Protein AF-A0A7S4FG27-F1 (afdb_monomer)

Sequence (104 aa):
LFARQPHFPQRAINCETNAGKHDHRRALQEAADLCEWFNAPEPLAARLVARTASFCMQRSGHFDAWDQGMAFFLPNMTWLQPPGYVHQMISRTWADYGVQLDWA

Solvent-accessible surface area (backbone atoms only — not comparable to full-atom values): 6367 Å² total; per-residue (Å²): 134,80,63,98,69,68,95,62,89,73,60,42,69,45,64,62,51,73,40,74,50,80,48,66,66,44,19,53,52,47,47,51,52,50,52,49,62,79,63,42,56,84,74,58,43,71,37,50,77,49,74,38,48,27,81,42,51,36,56,68,92,68,75,83,82,49,40,31,46,27,31,36,33,57,102,87,47,74,48,67,36,49,43,29,50,43,53,51,50,47,71,74,67,65,67,100,68,81,83,84,78,87,80,128

Foldseek 3Di:
DDPPDPPDLAAAEAAADWDQDLDLVVLVVLLVVVVCQVPPDPPVVSRYDYYAFHPCEEEPPDHPSIDTHQWYDDPVDIDGGSNVVSVVVCVVVPDPDDDDDPDD

Mean predicted aligned error: 6.87 Å

Nearest PDB structures (foldseek):
  5i60-assembly1_B  TM=2.423E-01  e=1.897E+00  Homo sapiens
  2abj-assembly2_J  TM=3.656E-01  e=6.642E+00  Homo sapiens
  6wys-assembly2_B  TM=3.639E-01  e=9.237E+00  Homo sapiens
  5bwr-assembly1_B  TM=2.279E-01  e=3.919E+00  Homo sapiens
  5hne-assembly1_B  TM=2.424E-01  e=6.218E+00  Homo sapiens

Structure (mmCIF, N/CA/C/O backbone):
data_AF-A0A7S4FG27-F1
#
_entry.id   AF-A0A7S4FG27-F1
#
loop_
_atom_site.group_PDB
_atom_site.id
_atom_site.type_symbol
_atom_site.label_atom_id
_atom_site.label_alt_id
_atom_site.label_comp_id
_atom_site.label_asym_id
_atom_site.label_entity_id
_atom_site.label_seq_id
_atom_site.pdbx_PDB_ins_code
_atom_site.Cartn_x
_atom_site.Cartn_y
_atom_site.Cartn_z
_atom_site.occupancy
_atom_site.B_iso_or_equiv
_atom_site.auth_seq_id
_atom_site.auth_comp_id
_atom_site.auth_asym_id
_atom_site.auth_atom_id
_atom_site.pdbx_PDB_model_num
ATOM 1 N N . LEU A 1 1 ? -15.729 30.626 15.873 1.00 42.25 1 LEU A N 1
ATOM 2 C CA . LEU A 1 1 ? -15.065 29.462 16.501 1.00 42.25 1 LEU A CA 1
ATOM 3 C C . LEU A 1 1 ? -15.546 28.206 15.790 1.00 42.25 1 LEU A C 1
ATOM 5 O O . LEU A 1 1 ? -16.747 27.974 15.783 1.00 42.25 1 LEU A O 1
ATOM 9 N N . PHE A 1 2 ? -14.655 27.432 15.173 1.00 41.25 2 PHE A N 1
ATOM 10 C CA . PHE A 1 2 ? -15.011 26.103 14.670 1.00 41.25 2 PHE A CA 1
ATOM 11 C C . PHE A 1 2 ? -14.965 25.117 15.840 1.00 41.25 2 PHE A C 1
ATOM 13 O O . PHE A 1 2 ? -14.002 25.121 16.606 1.00 41.25 2 PHE A O 1
ATOM 20 N N . ALA A 1 3 ? -16.016 24.314 16.015 1.00 52.78 3 ALA A N 1
ATOM 21 C CA . ALA A 1 3 ? -16.009 23.238 16.998 1.00 52.78 3 ALA A CA 1
ATOM 22 C C . ALA A 1 3 ? -14.841 22.283 16.702 1.00 52.78 3 ALA A C 1
ATOM 24 O O . ALA A 1 3 ? -14.576 21.969 15.541 1.00 52.78 3 ALA A O 1
ATOM 25 N N . ARG A 1 4 ? -14.163 21.798 17.753 1.00 58.69 4 ARG A N 1
ATOM 26 C CA . ARG A 1 4 ? -13.040 20.844 17.651 1.00 58.69 4 ARG A CA 1
ATOM 27 C C . ARG A 1 4 ? -13.419 19.579 16.864 1.00 58.69 4 ARG A C 1
ATOM 29 O O . ARG A 1 4 ? -12.550 18.941 16.281 1.00 58.69 4 ARG A O 1
ATOM 36 N N . GLN A 1 5 ? -14.710 19.246 16.832 1.00 60.34 5 GLN A N 1
ATOM 37 C CA . GLN A 1 5 ? -15.297 18.216 15.984 1.00 60.34 5 GLN A CA 1
ATOM 38 C C . GLN A 1 5 ? -16.647 18.729 15.468 1.00 60.34 5 GLN A C 1
ATOM 40 O O . GLN A 1 5 ? -17.565 18.915 16.268 1.00 60.34 5 GLN A O 1
ATOM 45 N N . PRO A 1 6 ? -16.798 19.023 14.168 1.00 57.47 6 PRO A N 1
ATOM 46 C CA . PRO A 1 6 ? -18.111 19.346 13.641 1.00 57.47 6 PRO A CA 1
ATOM 47 C C . PRO A 1 6 ? -19.011 18.101 13.698 1.00 57.47 6 PRO A C 1
ATOM 49 O O . PRO A 1 6 ? -18.558 17.006 13.375 1.00 57.47 6 PRO A O 1
ATOM 52 N N . HIS A 1 7 ? -20.289 18.267 14.052 1.00 63.31 7 HIS A N 1
ATOM 53 C CA . HIS A 1 7 ? -21.317 17.207 14.057 1.00 63.31 7 HIS A CA 1
ATOM 54 C C . HIS A 1 7 ? -21.724 16.751 12.638 1.00 63.31 7 HIS A C 1
ATOM 56 O O . HIS A 1 7 ? -22.884 16.450 12.370 1.00 63.31 7 HIS A O 1
ATOM 62 N N . PHE A 1 8 ? -20.781 16.759 11.703 1.00 66.50 8 PHE A N 1
ATOM 63 C CA . PHE A 1 8 ? -20.984 16.427 10.304 1.00 66.50 8 PHE A CA 1
ATOM 64 C C . PHE A 1 8 ? -20.781 14.914 10.119 1.00 66.50 8 PHE A C 1
ATOM 66 O O . PHE A 1 8 ? -19.654 14.448 10.286 1.00 66.50 8 PHE A O 1
ATOM 73 N N . PRO A 1 9 ? -21.832 14.135 9.781 1.00 71.31 9 PRO A N 1
ATOM 74 C CA . PRO A 1 9 ? -21.736 12.684 9.584 1.00 71.31 9 PRO A CA 1
ATOM 75 C C . PRO A 1 9 ? -20.985 12.292 8.299 1.00 71.31 9 PRO A C 1
ATOM 77 O O . PRO A 1 9 ? -20.925 11.115 7.951 1.00 71.31 9 PRO A O 1
ATOM 80 N N . GLN A 1 10 ? -20.448 13.262 7.555 1.00 81.75 10 GLN A N 1
ATOM 81 C CA . GLN A 1 10 ? -19.673 13.034 6.346 1.00 81.75 10 GLN A CA 1
ATOM 82 C C . GLN A 1 10 ? -18.428 12.200 6.656 1.00 81.75 10 GLN A C 1
ATOM 84 O O . GLN A 1 10 ? -17.632 12.524 7.539 1.00 81.75 10 GLN A O 1
ATOM 89 N N . ARG A 1 11 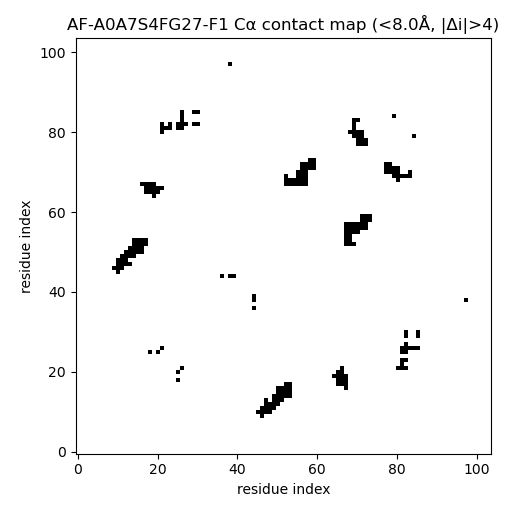? -18.249 11.145 5.865 1.00 86.50 11 ARG A N 1
ATOM 90 C CA . ARG A 1 11 ? -17.101 10.245 5.927 1.00 86.50 11 ARG A CA 1
ATOM 91 C C . ARG A 1 11 ? -16.268 10.409 4.661 1.00 86.50 11 ARG A C 1
ATOM 93 O O . ARG A 1 11 ? -16.797 10.772 3.611 1.00 86.50 11 ARG A O 1
ATOM 100 N N . ALA A 1 12 ? -14.974 10.155 4.768 1.00 88.88 12 ALA A N 1
ATOM 101 C CA . ALA A 1 12 ? -14.028 10.267 3.670 1.00 88.88 12 ALA A CA 1
ATOM 102 C C . ALA A 1 12 ? -13.681 8.891 3.093 1.00 88.88 12 ALA A C 1
ATOM 104 O O . ALA A 1 12 ? -13.696 7.882 3.796 1.00 88.88 12 ALA A O 1
ATOM 105 N N . ILE A 1 13 ? -13.315 8.870 1.817 1.00 92.06 13 ILE A N 1
ATOM 106 C CA . ILE A 1 13 ? -12.612 7.760 1.177 1.00 92.06 13 ILE A CA 1
ATOM 107 C C . ILE A 1 13 ? -11.344 8.364 0.581 1.00 92.06 13 ILE A C 1
ATOM 109 O O . ILE A 1 13 ? -11.432 9.318 -0.190 1.00 92.06 13 ILE A O 1
ATOM 113 N N . ASN A 1 14 ? -10.180 7.839 0.957 1.00 91.31 14 ASN A N 1
ATOM 114 C CA . ASN A 1 14 ? -8.903 8.303 0.426 1.00 91.31 14 ASN A CA 1
ATOM 115 C C . ASN A 1 14 ? -8.392 7.333 -0.642 1.00 91.31 14 ASN A C 1
ATOM 117 O O . ASN A 1 14 ? -7.798 6.308 -0.316 1.00 91.31 14 ASN A O 1
ATOM 121 N N . CYS A 1 15 ? -8.594 7.657 -1.914 1.00 90.31 15 CYS A N 1
ATOM 122 C CA . CYS A 1 15 ? -8.122 6.814 -3.014 1.00 90.31 15 CYS A CA 1
ATOM 123 C C . CYS A 1 15 ? -6.709 7.155 -3.506 1.00 90.31 15 CYS A C 1
ATOM 125 O O . CYS A 1 15 ? -6.342 6.727 -4.598 1.00 90.31 15 CYS A O 1
ATOM 127 N N . GLU A 1 16 ? -5.935 7.930 -2.740 1.00 89.69 16 GLU A N 1
ATOM 128 C CA . GLU A 1 16 ? -4.683 8.490 -3.241 1.00 89.69 16 GLU A CA 1
ATOM 129 C C . GLU A 1 16 ? -3.564 8.564 -2.186 1.00 89.69 16 GLU A C 1
ATOM 131 O O . GLU A 1 16 ? -2.962 9.614 -1.957 1.00 89.69 16 GLU A O 1
ATOM 136 N N . THR A 1 17 ? -3.242 7.452 -1.509 1.00 88.88 17 THR A N 1
ATOM 137 C CA . THR A 1 17 ? -1.994 7.431 -0.722 1.00 88.88 17 THR A CA 1
ATOM 138 C C . THR A 1 17 ? -0.788 7.355 -1.656 1.00 88.88 17 THR A C 1
ATOM 140 O O . THR A 1 17 ? -0.571 6.337 -2.321 1.00 88.88 17 THR A O 1
ATOM 143 N N . ASN A 1 18 ? 0.007 8.425 -1.671 1.00 85.44 18 ASN A N 1
ATOM 144 C CA . ASN A 1 18 ? 1.138 8.609 -2.575 1.00 85.44 18 ASN A CA 1
ATOM 145 C C . ASN A 1 18 ? 2.461 8.721 -1.815 1.00 85.44 18 ASN A C 1
ATOM 147 O O . ASN A 1 18 ? 2.520 9.163 -0.669 1.00 85.44 18 ASN A O 1
ATOM 151 N N . ALA A 1 19 ? 3.546 8.365 -2.494 1.00 83.69 19 ALA A N 1
ATOM 152 C CA . ALA A 1 19 ? 4.914 8.615 -2.056 1.00 83.69 19 ALA A CA 1
ATOM 153 C C . ALA A 1 19 ? 5.736 9.112 -3.252 1.00 83.69 19 ALA A C 1
ATOM 155 O O . ALA A 1 19 ? 5.229 9.168 -4.364 1.00 83.69 19 ALA A O 1
ATOM 156 N N . GLY A 1 20 ? 7.001 9.473 -3.040 1.00 83.50 20 GLY A N 1
ATOM 157 C CA . GLY A 1 20 ? 7.924 9.839 -4.125 1.00 83.50 20 GLY A CA 1
ATOM 158 C C . GLY A 1 20 ? 9.029 8.810 -4.381 1.00 83.50 20 GLY A C 1
ATOM 159 O O . GLY A 1 20 ? 9.988 9.135 -5.075 1.00 83.50 20 GLY A O 1
ATOM 160 N N . LYS A 1 21 ? 8.976 7.632 -3.733 1.00 85.19 21 LYS A N 1
ATOM 161 C CA . LYS A 1 21 ? 10.045 6.612 -3.745 1.00 85.19 21 LYS A CA 1
ATOM 162 C C . LYS A 1 21 ? 9.508 5.191 -3.533 1.00 85.19 21 LYS A C 1
ATOM 164 O O . LYS A 1 21 ? 8.487 5.019 -2.878 1.00 85.19 21 LYS A O 1
ATOM 169 N N . HIS A 1 22 ? 10.261 4.173 -3.950 1.00 81.94 22 HIS A N 1
ATOM 170 C CA . HIS A 1 22 ? 10.001 2.745 -3.688 1.00 81.94 22 HIS A CA 1
ATOM 171 C C . HIS A 1 22 ? 11.065 2.061 -2.820 1.00 81.94 22 HIS A C 1
ATOM 173 O O . HIS A 1 22 ? 11.314 0.863 -2.931 1.00 81.94 22 HIS A O 1
ATOM 179 N N . ASP A 1 23 ? 11.710 2.812 -1.936 1.00 88.25 23 ASP A N 1
ATOM 180 C CA . ASP A 1 23 ? 12.649 2.241 -0.977 1.00 88.25 23 ASP A CA 1
ATOM 181 C C . ASP A 1 23 ? 11.926 1.603 0.230 1.00 88.25 23 ASP A C 1
ATOM 183 O O . ASP A 1 23 ? 10.701 1.647 0.383 1.00 88.25 23 ASP A O 1
ATOM 187 N N . HIS A 1 24 ? 12.701 0.995 1.128 1.00 92.06 24 HIS A N 1
ATOM 188 C CA . HIS A 1 24 ? 12.169 0.439 2.375 1.00 92.06 24 HIS A CA 1
ATOM 189 C C . HIS A 1 24 ? 11.534 1.485 3.299 1.00 92.06 24 HIS A C 1
ATOM 191 O O . HIS A 1 24 ? 10.700 1.127 4.128 1.00 92.06 24 HIS A O 1
ATOM 197 N N . ARG A 1 25 ? 11.858 2.776 3.153 1.00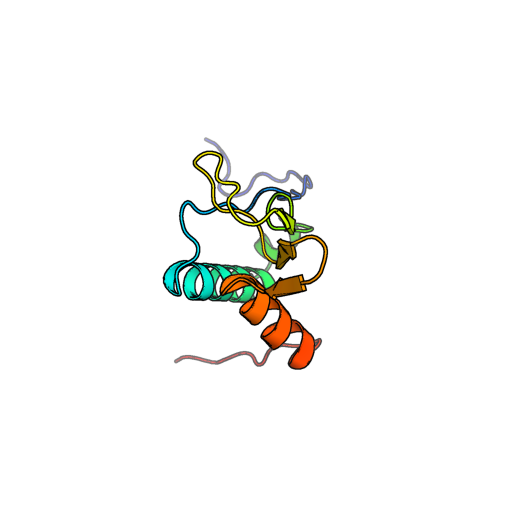 92.62 25 ARG A N 1
ATOM 198 C CA . ARG A 1 25 ? 11.202 3.821 3.944 1.00 92.62 25 ARG A CA 1
ATOM 199 C C . ARG A 1 25 ? 9.721 3.906 3.590 1.00 92.62 25 ARG A C 1
ATOM 201 O O . ARG A 1 25 ? 8.912 4.040 4.504 1.00 92.62 25 ARG A O 1
ATOM 208 N N . ARG A 1 26 ? 9.355 3.744 2.311 1.00 90.69 26 ARG A N 1
ATOM 209 C CA . ARG A 1 26 ? 7.940 3.665 1.910 1.00 90.69 26 ARG A CA 1
ATOM 210 C C . ARG A 1 26 ? 7.228 2.480 2.562 1.00 90.69 26 ARG A C 1
ATOM 212 O O . ARG A 1 26 ? 6.095 2.639 2.992 1.00 90.69 26 ARG A O 1
ATOM 219 N N . ALA A 1 27 ? 7.881 1.322 2.681 1.00 92.88 27 ALA A N 1
ATOM 220 C CA . ALA A 1 27 ? 7.28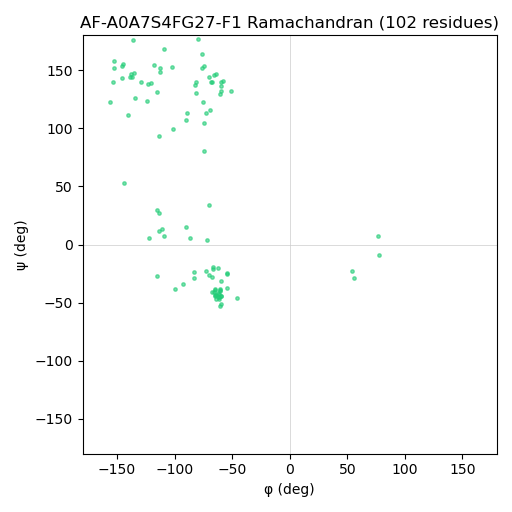9 0.174 3.373 1.00 92.88 27 ALA A CA 1
ATOM 221 C C . ALA A 1 27 ? 6.993 0.486 4.849 1.00 92.88 27 ALA A C 1
ATOM 223 O O . ALA A 1 27 ? 5.902 0.200 5.326 1.00 92.88 27 ALA A O 1
ATOM 224 N N . LEU A 1 28 ? 7.927 1.123 5.561 1.00 94.38 28 LEU A N 1
ATOM 225 C CA . LEU A 1 28 ? 7.711 1.500 6.963 1.00 94.38 28 LEU A CA 1
ATOM 226 C C . LEU A 1 28 ? 6.598 2.543 7.124 1.00 94.38 28 LEU A C 1
ATOM 228 O O . LEU A 1 28 ? 5.804 2.442 8.054 1.00 94.38 28 LEU A O 1
ATOM 232 N N . GLN A 1 29 ? 6.518 3.521 6.219 1.00 93.00 29 GLN A N 1
ATOM 233 C CA . GLN A 1 29 ? 5.451 4.526 6.224 1.00 93.00 29 GLN A CA 1
ATOM 234 C C . GLN A 1 29 ? 4.081 3.902 5.949 1.00 93.00 29 GLN A C 1
ATOM 236 O O . GLN A 1 29 ? 3.127 4.201 6.655 1.00 93.00 29 GLN A O 1
ATOM 241 N N . GLU A 1 30 ? 4.003 2.997 4.973 1.00 93.44 30 GLU A N 1
ATOM 242 C CA . GLU A 1 30 ? 2.78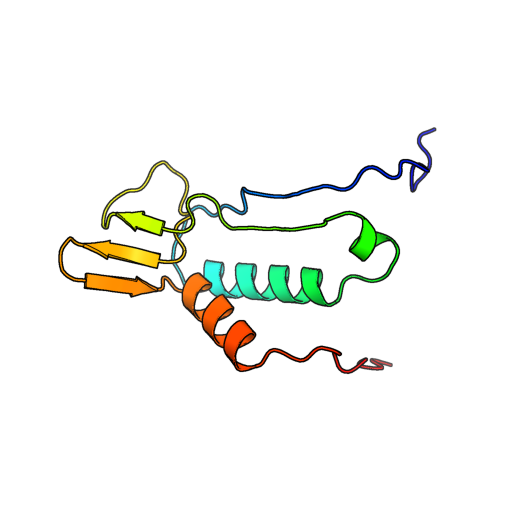3 2.251 4.664 1.00 93.44 30 GLU A CA 1
ATOM 243 C C . GLU A 1 30 ? 2.342 1.374 5.844 1.00 93.44 30 GLU A C 1
ATOM 245 O O . GLU A 1 30 ? 1.159 1.317 6.166 1.00 93.44 30 GLU A O 1
ATOM 250 N N . ALA A 1 31 ? 3.288 0.713 6.518 1.00 93.75 31 ALA A N 1
ATOM 251 C CA . 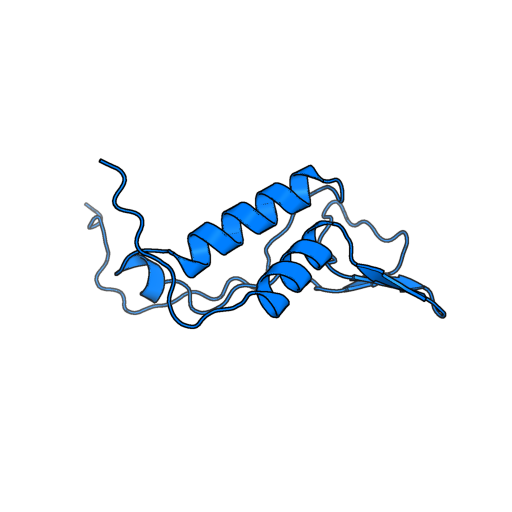ALA A 1 31 ? 3.004 -0.097 7.699 1.00 93.75 31 ALA A CA 1
ATOM 252 C C . ALA A 1 31 ? 2.494 0.754 8.868 1.00 93.75 31 ALA A C 1
ATOM 254 O O . ALA A 1 31 ? 1.517 0.375 9.507 1.00 93.75 31 ALA A O 1
ATOM 255 N N . ALA A 1 32 ? 3.124 1.903 9.132 1.00 93.50 32 ALA A N 1
ATOM 256 C CA . ALA A 1 32 ? 2.682 2.827 10.172 1.00 93.50 32 ALA A CA 1
ATOM 257 C C . ALA A 1 32 ? 1.268 3.359 9.889 1.00 93.50 32 ALA A C 1
ATOM 259 O O . ALA A 1 32 ? 0.416 3.286 10.768 1.00 93.50 32 ALA A O 1
ATOM 260 N N . ASP A 1 33 ? 1.001 3.798 8.654 1.00 92.12 33 ASP A N 1
ATOM 261 C CA . ASP A 1 33 ? -0.323 4.271 8.230 1.00 92.12 33 ASP A CA 1
ATOM 262 C C . ASP A 1 33 ? -1.399 3.185 8.385 1.00 92.12 33 ASP A C 1
ATOM 264 O O . ASP A 1 33 ? -2.462 3.445 8.941 1.00 92.12 33 ASP A O 1
ATOM 268 N N . LEU A 1 34 ? -1.117 1.942 7.975 1.00 91.25 34 LEU A N 1
ATOM 269 C CA . LEU A 1 34 ? -2.053 0.826 8.154 1.00 91.25 34 LEU A CA 1
ATOM 270 C C . LEU A 1 34 ? -2.279 0.488 9.630 1.00 91.25 34 LEU A C 1
ATOM 272 O O . LEU A 1 34 ? -3.414 0.236 10.027 1.00 91.25 34 LEU A O 1
ATOM 276 N N . CYS A 1 35 ? -1.231 0.503 10.454 1.00 90.00 35 CYS A N 1
ATOM 277 C CA . CYS A 1 35 ? -1.368 0.310 11.895 1.00 90.00 35 CYS A CA 1
ATOM 278 C C . CYS A 1 35 ? -2.238 1.404 12.529 1.00 90.00 35 CYS A C 1
ATOM 280 O O . CYS A 1 35 ? -3.120 1.078 13.319 1.00 90.00 35 CYS A O 1
ATOM 282 N N . GLU A 1 36 ? -2.032 2.674 12.177 1.00 88.56 36 GLU A N 1
ATOM 283 C CA . GLU A 1 36 ? -2.867 3.782 12.657 1.00 88.56 36 GLU A CA 1
ATOM 284 C C . GLU A 1 36 ? -4.312 3.649 12.174 1.00 88.56 36 GLU A C 1
ATOM 286 O O . GLU A 1 36 ? -5.238 3.818 12.960 1.00 88.56 36 GLU A O 1
ATOM 291 N N . TRP A 1 37 ? -4.514 3.289 10.907 1.00 88.50 37 TRP A N 1
ATOM 292 C CA . TRP A 1 37 ? -5.830 3.073 10.314 1.00 88.50 37 TRP A CA 1
ATOM 293 C C . TRP A 1 37 ? -6.618 1.967 11.022 1.00 88.50 37 TRP A C 1
ATOM 295 O O . TRP A 1 37 ? -7.760 2.188 11.423 1.00 88.50 37 TRP A O 1
ATOM 305 N N . PHE A 1 38 ? -6.014 0.791 11.214 1.00 86.69 38 PHE A N 1
ATOM 306 C CA . PHE A 1 38 ? -6.689 -0.348 11.841 1.00 86.69 38 PHE A CA 1
ATOM 307 C C .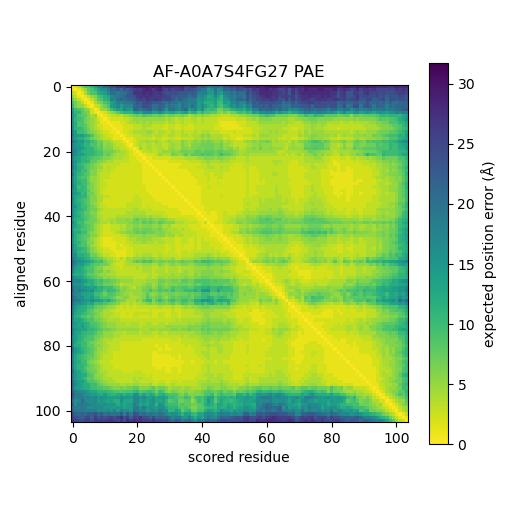 PHE A 1 38 ? -6.905 -0.181 13.348 1.00 86.69 38 PHE A C 1
ATOM 309 O O . PHE A 1 38 ? -7.804 -0.813 13.894 1.00 86.69 38 PHE A O 1
ATOM 316 N N . ASN A 1 39 ? -6.111 0.661 14.017 1.00 85.19 39 ASN A N 1
ATOM 317 C CA . ASN A 1 39 ? -6.195 0.885 15.464 1.00 85.19 39 ASN A CA 1
ATOM 318 C C . ASN A 1 39 ? -6.709 2.288 15.830 1.00 85.19 39 ASN A C 1
ATOM 320 O O . ASN A 1 39 ? -6.579 2.709 16.982 1.00 85.19 39 ASN A O 1
ATOM 324 N N . ALA A 1 40 ? -7.271 3.035 14.875 1.00 85.25 40 ALA A N 1
ATOM 325 C CA . ALA A 1 40 ? -7.792 4.368 15.140 1.00 85.25 40 ALA A CA 1
ATOM 326 C C . ALA A 1 40 ? -8.901 4.300 16.210 1.00 85.25 40 ALA A C 1
ATOM 328 O O . ALA A 1 40 ? -9.814 3.482 16.096 1.00 85.25 40 ALA A O 1
ATOM 329 N N . PRO A 1 41 ? -8.876 5.154 17.247 1.00 84.56 41 PRO A N 1
ATOM 330 C CA . PRO A 1 41 ? -9.936 5.173 18.246 1.00 84.56 41 PRO A CA 1
ATOM 331 C C . PRO A 1 41 ? -11.203 5.831 17.690 1.00 84.56 41 PRO A C 1
ATOM 333 O O . PRO A 1 41 ? -11.145 6.721 16.837 1.00 84.56 41 PRO A O 1
ATOM 336 N N . GLU A 1 42 ? -12.368 5.474 18.221 1.00 82.06 42 GLU A N 1
ATOM 337 C CA . GLU A 1 42 ? -13.581 6.257 17.974 1.00 82.06 42 GLU A CA 1
ATOM 338 C C . GLU A 1 42 ? -13.466 7.665 18.606 1.00 82.06 42 GLU A C 1
ATOM 340 O O . GLU A 1 42 ? -12.843 7.824 19.659 1.00 82.06 42 GLU A O 1
ATOM 345 N N . PRO A 1 43 ? -14.038 8.721 17.988 1.00 79.94 43 PRO A N 1
ATOM 346 C CA . PRO A 1 43 ? -14.851 8.707 16.769 1.00 79.94 43 PRO A CA 1
ATOM 347 C C . PRO A 1 43 ? -14.035 8.784 15.460 1.00 79.94 43 PRO A C 1
ATOM 349 O O . PRO A 1 43 ? -14.610 8.988 14.391 1.00 79.94 43 PRO A O 1
ATOM 352 N N . LEU A 1 44 ? -12.694 8.744 15.514 1.00 79.31 44 LEU A N 1
ATOM 353 C CA . LEU A 1 44 ? -11.836 8.938 14.337 1.00 79.31 44 LEU A CA 1
ATOM 354 C C . LEU A 1 44 ? -11.976 7.784 13.339 1.00 79.31 44 LEU A C 1
ATOM 356 O O . LEU A 1 44 ? -12.067 8.053 12.141 1.00 79.31 44 LEU A O 1
ATOM 360 N N . ALA A 1 45 ? -12.059 6.543 13.828 1.00 82.56 45 ALA A N 1
ATOM 361 C CA . ALA A 1 45 ? -12.295 5.360 12.997 1.00 82.56 45 ALA A CA 1
ATOM 362 C C . ALA A 1 45 ? -13.553 5.496 12.123 1.00 82.56 45 ALA A C 1
ATOM 364 O O . ALA A 1 45 ? -13.538 5.136 10.947 1.00 82.56 45 ALA A O 1
ATOM 365 N N . ALA A 1 46 ? -14.619 6.122 12.631 1.00 84.50 46 ALA A N 1
ATOM 366 C CA . ALA A 1 46 ? -15.823 6.363 11.842 1.00 84.50 46 ALA A CA 1
ATOM 367 C C . ALA A 1 46 ? -15.634 7.358 10.675 1.00 84.50 46 ALA A C 1
ATOM 369 O O . ALA A 1 46 ? -16.452 7.369 9.747 1.00 84.50 46 ALA A O 1
ATOM 370 N N . ARG A 1 47 ? -14.589 8.203 10.679 1.00 85.94 47 ARG A N 1
ATOM 371 C CA . ARG A 1 47 ? -14.453 9.333 9.736 1.00 85.94 47 ARG A CA 1
ATOM 372 C C . ARG A 1 47 ? -13.867 8.976 8.380 1.00 85.94 47 ARG A C 1
ATOM 374 O O . ARG A 1 47 ? -14.177 9.666 7.411 1.00 85.94 47 ARG A O 1
ATOM 381 N N . LEU A 1 48 ? -13.033 7.953 8.289 1.00 87.31 48 LEU A N 1
ATOM 382 C CA . LEU A 1 48 ? -12.475 7.477 7.026 1.00 87.31 48 LEU A CA 1
ATOM 383 C C . LEU A 1 48 ? -13.031 6.058 6.817 1.00 87.31 48 LEU A C 1
ATOM 385 O O . LEU A 1 48 ? -13.113 5.278 7.755 1.00 87.31 48 LEU A O 1
ATOM 389 N N . VAL A 1 49 ? -13.562 5.768 5.626 1.00 89.44 49 VAL A N 1
ATOM 390 C CA . VAL A 1 49 ? -14.302 4.520 5.319 1.00 89.44 49 VAL A CA 1
ATOM 391 C C . VAL A 1 49 ? -13.422 3.513 4.605 1.00 89.44 49 VAL A C 1
ATOM 393 O O . VAL A 1 49 ? -13.525 2.313 4.828 1.00 89.44 49 VAL A O 1
ATOM 396 N N . ALA A 1 50 ? -12.575 4.018 3.720 1.00 90.69 50 ALA A N 1
ATOM 397 C CA . ALA A 1 50 ? -11.651 3.224 2.945 1.00 90.69 50 ALA A CA 1
ATOM 398 C C . ALA A 1 50 ? -10.446 4.081 2.578 1.00 90.69 50 ALA A C 1
ATOM 400 O O . ALA A 1 50 ? -10.559 5.303 2.406 1.00 90.69 50 ALA A O 1
ATOM 401 N N . ARG A 1 51 ? -9.308 3.413 2.413 1.00 91.75 51 ARG A N 1
ATOM 402 C CA . ARG A 1 51 ? -8.114 3.996 1.823 1.00 91.75 51 ARG A CA 1
ATOM 403 C C . ARG A 1 51 ? -7.481 3.043 0.817 1.00 91.75 51 ARG A C 1
ATOM 405 O O . ARG A 1 51 ? -7.551 1.830 0.988 1.00 91.75 51 ARG A O 1
ATOM 412 N N . THR A 1 52 ? -6.858 3.588 -0.219 1.00 91.06 52 THR A N 1
ATOM 413 C CA . THR A 1 52 ? -6.050 2.819 -1.169 1.00 91.06 52 THR A CA 1
ATOM 414 C C . THR A 1 52 ? -4.870 3.643 -1.671 1.00 91.06 52 THR A C 1
ATOM 416 O O . THR A 1 52 ? -4.921 4.874 -1.698 1.00 91.06 52 THR A O 1
ATOM 419 N N . ALA A 1 53 ? -3.805 2.949 -2.075 1.00 89.50 53 ALA A N 1
ATOM 420 C CA . ALA A 1 53 ? -2.750 3.555 -2.871 1.00 89.50 53 ALA A CA 1
ATOM 421 C C . ALA A 1 53 ? -3.303 3.987 -4.226 1.00 89.50 53 ALA A C 1
ATOM 423 O O . ALA A 1 53 ? -4.195 3.335 -4.775 1.00 89.50 53 ALA A O 1
ATOM 424 N N . SER A 1 54 ? -2.763 5.075 -4.762 1.00 86.50 54 SER A N 1
ATOM 425 C CA . SER A 1 54 ? -3.109 5.509 -6.109 1.00 86.50 54 SER A CA 1
ATOM 426 C C . SER A 1 54 ? -2.541 4.549 -7.160 1.00 86.50 54 SER A C 1
ATOM 428 O O . SER A 1 54 ? -1.478 3.951 -6.970 1.00 86.50 54 SER A O 1
ATOM 430 N N . PHE A 1 55 ? -3.302 4.352 -8.240 1.00 79.31 55 PHE A N 1
ATOM 431 C CA . PHE A 1 55 ? -3.120 3.392 -9.343 1.00 79.31 55 PHE A CA 1
ATOM 432 C C . PHE A 1 55 ? -2.966 1.905 -8.968 1.00 79.31 55 PHE A C 1
ATOM 434 O O . PHE A 1 55 ? -3.284 1.060 -9.804 1.00 79.31 55 PHE A O 1
ATOM 441 N N . CYS A 1 56 ? -2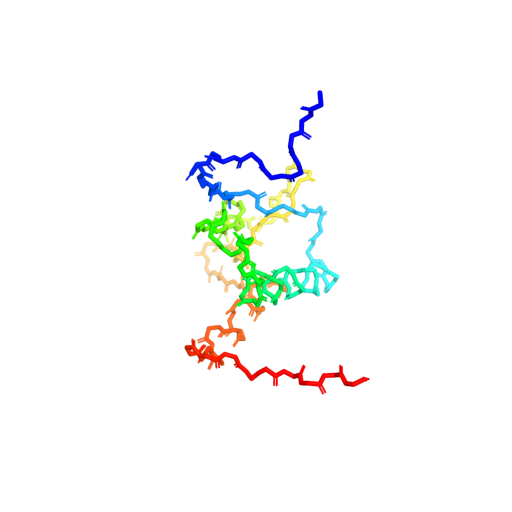.545 1.562 -7.741 1.00 88.12 56 CYS A N 1
ATOM 442 C CA . CYS A 1 56 ? -2.267 0.229 -7.172 1.00 88.12 56 CYS A CA 1
ATOM 443 C C . CYS A 1 56 ? -1.242 -0.627 -7.940 1.00 88.12 56 CYS A C 1
ATOM 445 O O . CYS A 1 56 ? -0.540 -1.447 -7.347 1.00 88.12 56 CYS A O 1
ATOM 447 N N . MET A 1 57 ? -1.124 -0.435 -9.247 1.00 90.44 57 MET A N 1
ATOM 448 C CA . MET A 1 57 ? -0.319 -1.186 -10.187 1.00 90.44 57 MET A CA 1
ATOM 449 C C . MET A 1 57 ? 0.347 -0.224 -11.160 1.00 90.44 57 MET A C 1
ATOM 451 O O . MET A 1 57 ? -0.252 0.765 -11.578 1.00 90.44 57 MET A O 1
ATOM 455 N N . GLN A 1 58 ? 1.575 -0.534 -11.555 1.00 90.38 58 GLN A N 1
ATOM 456 C CA . GLN A 1 58 ? 2.352 0.348 -12.415 1.00 90.38 58 GLN A CA 1
ATOM 457 C C . GLN A 1 58 ? 3.246 -0.448 -13.363 1.00 90.38 58 GLN A C 1
ATOM 459 O O . GLN A 1 58 ? 3.798 -1.494 -13.018 1.00 90.38 58 GLN A O 1
ATOM 464 N N . ARG A 1 59 ? 3.399 0.042 -14.594 1.00 91.69 59 ARG A N 1
ATOM 465 C CA . ARG A 1 59 ? 4.340 -0.546 -15.552 1.00 91.69 59 ARG A CA 1
ATOM 466 C C . ARG A 1 59 ? 5.769 -0.287 -15.075 1.00 91.69 59 ARG A C 1
ATOM 46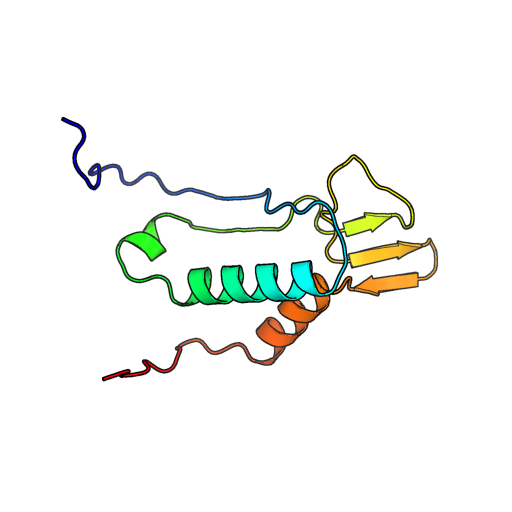8 O O . ARG A 1 59 ? 6.095 0.828 -14.671 1.00 91.69 59 ARG A O 1
ATOM 475 N N . SER A 1 60 ? 6.643 -1.280 -15.212 1.00 90.81 60 SER A N 1
ATOM 476 C CA . SER A 1 60 ? 8.076 -1.105 -14.959 1.00 90.81 60 SER A CA 1
ATOM 477 C C . SER A 1 60 ? 8.659 0.106 -15.703 1.00 90.81 60 SER A C 1
ATOM 479 O O . SER A 1 60 ? 8.415 0.295 -16.899 1.00 90.81 60 SER A 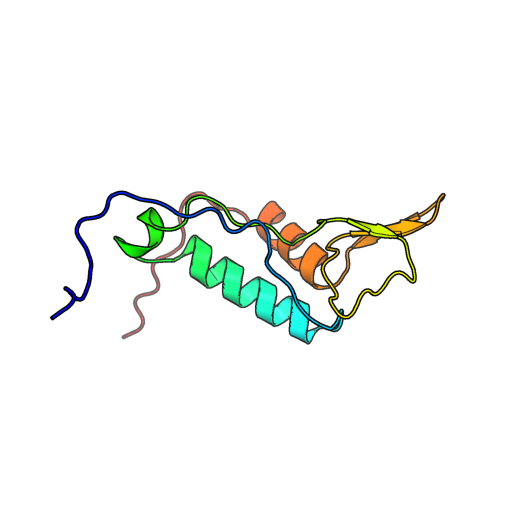O 1
ATOM 481 N N . GLY A 1 61 ? 9.425 0.931 -14.984 1.00 86.25 61 GLY A N 1
ATOM 482 C CA . GLY A 1 61 ? 10.072 2.135 -15.512 1.00 86.25 61 GLY A CA 1
ATOM 483 C C . GLY A 1 61 ? 9.151 3.346 -15.708 1.00 86.25 61 GLY A C 1
ATOM 484 O O . GLY A 1 61 ? 9.587 4.333 -16.291 1.00 86.25 61 GLY A O 1
ATOM 485 N N . HIS A 1 62 ? 7.890 3.295 -15.271 1.00 85.56 62 HIS A N 1
ATOM 486 C CA . HIS A 1 62 ? 7.044 4.487 -15.182 1.00 85.56 62 HIS A CA 1
ATOM 487 C C . HIS A 1 62 ? 7.342 5.256 -13.887 1.00 85.56 62 HIS A C 1
ATOM 489 O O . HIS A 1 62 ? 7.467 4.626 -12.842 1.00 85.56 62 HIS A O 1
ATOM 495 N N . PHE A 1 63 ? 7.427 6.584 -13.960 1.00 82.19 63 PHE A N 1
ATOM 496 C CA . PHE A 1 63 ? 7.527 7.496 -12.818 1.00 82.19 63 PHE A CA 1
ATOM 497 C C . PHE A 1 63 ? 7.004 8.871 -13.251 1.00 82.19 63 PHE A C 1
ATOM 499 O O . PHE A 1 63 ? 7.507 9.429 -14.227 1.00 82.19 63 PHE A O 1
ATOM 506 N N . ASP A 1 64 ? 6.001 9.407 -12.558 1.00 79.19 64 ASP A N 1
ATOM 507 C CA . ASP A 1 64 ? 5.325 10.670 -12.898 1.00 79.19 64 ASP A CA 1
ATOM 508 C C . ASP A 1 64 ? 5.565 11.773 -11.845 1.00 79.19 64 ASP A C 1
ATOM 510 O O . ASP A 1 64 ? 4.762 12.690 -11.693 1.00 79.19 64 ASP A O 1
ATOM 514 N N . ALA A 1 65 ? 6.705 11.689 -11.145 1.00 81.69 65 ALA A N 1
ATOM 515 C CA . ALA A 1 65 ? 7.053 12.413 -9.913 1.00 81.69 65 ALA A CA 1
ATOM 516 C C . ALA A 1 65 ? 6.413 11.855 -8.633 1.00 81.69 65 ALA A C 1
ATOM 518 O O . ALA A 1 65 ? 6.843 12.215 -7.532 1.00 81.69 65 ALA A O 1
ATOM 519 N N . TRP A 1 66 ? 5.478 10.917 -8.764 1.00 75.69 66 TRP A N 1
ATOM 520 C CA . TRP A 1 66 ? 4.896 10.181 -7.660 1.00 75.69 66 TRP A CA 1
ATOM 521 C C . TRP A 1 66 ? 5.092 8.679 -7.884 1.00 75.69 66 TRP A C 1
ATOM 523 O O . TRP A 1 66 ? 4.986 8.143 -8.982 1.00 75.69 66 TRP A O 1
ATOM 533 N N . ASP A 1 67 ? 5.434 7.975 -6.817 1.00 76.19 67 ASP A N 1
ATOM 534 C CA . ASP A 1 67 ? 5.743 6.554 -6.837 1.00 76.19 67 ASP A CA 1
ATOM 535 C C . ASP A 1 67 ? 4.667 5.815 -6.042 1.00 76.19 67 ASP A C 1
ATOM 537 O O . ASP A 1 67 ? 4.709 5.727 -4.809 1.00 76.19 67 ASP A O 1
ATOM 541 N N . GLN A 1 68 ? 3.643 5.350 -6.757 1.00 80.75 68 GLN A N 1
ATOM 542 C CA . GLN A 1 68 ? 2.344 5.009 -6.171 1.00 80.75 68 GLN A CA 1
ATOM 543 C C . GLN A 1 68 ? 2.017 3.512 -6.286 1.00 80.75 68 GLN A C 1
ATOM 545 O O . GLN A 1 68 ? 1.357 2.953 -5.406 1.00 80.75 68 GLN A O 1
ATOM 550 N N . GLY A 1 69 ? 2.561 2.814 -7.289 1.00 89.62 69 GLY A N 1
ATOM 551 C CA . GLY A 1 69 ? 2.292 1.394 -7.510 1.00 89.62 69 GLY A CA 1
ATOM 552 C C . GLY A 1 69 ? 2.684 0.496 -6.329 1.00 89.62 69 GLY A C 1
ATOM 553 O O . GLY A 1 69 ? 3.753 0.633 -5.731 1.00 89.62 69 GLY A O 1
ATOM 554 N N . MET A 1 70 ? 1.806 -0.448 -5.989 1.00 91.56 70 MET A N 1
ATOM 555 C CA . MET A 1 70 ? 2.050 -1.497 -4.988 1.00 91.56 70 MET A CA 1
ATOM 556 C C . MET A 1 70 ? 2.605 -2.758 -5.650 1.00 91.56 70 MET A C 1
ATOM 558 O O . MET A 1 70 ? 3.456 -3.443 -5.082 1.00 91.56 70 MET A O 1
ATOM 562 N N . ALA A 1 71 ? 2.154 -3.026 -6.876 1.00 93.25 71 ALA A N 1
ATOM 563 C CA . ALA A 1 71 ? 2.663 -4.069 -7.752 1.00 93.25 71 ALA A CA 1
ATOM 564 C C . ALA A 1 71 ? 3.182 -3.463 -9.057 1.00 93.25 71 ALA A C 1
ATOM 566 O O . ALA A 1 71 ? 2.579 -2.551 -9.625 1.00 93.25 71 ALA A O 1
ATOM 567 N N . PHE A 1 72 ? 4.309 -3.972 -9.536 1.00 93.38 72 PHE A N 1
ATOM 568 C CA . PHE A 1 72 ? 4.889 -3.584 -10.812 1.00 93.38 72 PHE A CA 1
ATOM 569 C C . PHE A 1 72 ? 4.830 -4.741 -11.786 1.00 93.38 72 PHE A C 1
ATOM 571 O O . PHE A 1 72 ? 4.916 -5.898 -11.376 1.00 93.38 72 PHE A O 1
ATOM 578 N N . PHE A 1 73 ? 4.700 -4.420 -13.071 1.00 95.19 73 PHE A N 1
ATOM 579 C CA . PHE A 1 73 ? 4.636 -5.435 -14.110 1.00 95.19 73 PHE A CA 1
ATOM 580 C C . PHE A 1 73 ? 5.459 -5.101 -15.359 1.00 95.19 73 PHE A C 1
ATOM 582 O O . PHE A 1 73 ? 5.606 -3.950 -15.784 1.00 95.19 73 PHE A O 1
ATOM 589 N N . LEU A 1 74 ? 5.979 -6.171 -15.947 1.00 95.75 74 LEU A N 1
ATOM 590 C CA . LEU A 1 74 ? 6.427 -6.326 -17.326 1.00 95.75 74 LEU A CA 1
ATOM 591 C C . LEU A 1 74 ? 5.428 -7.258 -18.038 1.00 95.75 74 LEU A C 1
ATOM 593 O O . LEU A 1 74 ? 4.648 -7.930 -17.363 1.00 95.75 74 LEU A O 1
ATOM 597 N N . PRO A 1 75 ? 5.456 -7.381 -19.378 1.00 95.81 75 PRO A N 1
ATOM 598 C CA . PRO A 1 75 ? 4.553 -8.292 -20.090 1.00 95.81 75 PRO A CA 1
ATOM 599 C C . PRO A 1 75 ? 4.583 -9.754 -19.607 1.00 95.81 75 PRO A C 1
ATOM 601 O O . PRO A 1 75 ? 3.615 -10.479 -19.801 1.00 95.81 75 PRO A O 1
ATOM 604 N N . ASN A 1 76 ? 5.683 -10.194 -18.991 1.00 97.06 76 ASN A N 1
ATOM 605 C CA . ASN A 1 76 ? 5.909 -11.573 -18.556 1.00 97.06 76 ASN A CA 1
ATOM 606 C C . ASN A 1 76 ? 6.185 -11.727 -17.049 1.00 97.06 76 ASN A C 1
ATOM 608 O O . ASN A 1 76 ? 6.554 -12.816 -16.616 1.00 97.06 76 ASN A O 1
ATOM 612 N N . MET A 1 77 ? 6.085 -10.658 -16.255 1.00 97.00 77 MET A N 1
ATOM 613 C CA . MET A 1 77 ? 6.479 -10.691 -14.846 1.00 97.00 77 MET A CA 1
ATOM 614 C C . MET A 1 77 ? 5.710 -9.654 -14.041 1.00 97.00 77 MET A C 1
ATOM 616 O O . MET A 1 77 ? 5.591 -8.512 -14.469 1.00 97.00 77 MET A O 1
ATOM 620 N N . THR A 1 78 ? 5.294 -10.032 -12.837 1.00 96.00 78 THR A N 1
ATOM 621 C CA . THR A 1 78 ? 4.718 -9.123 -11.844 1.00 96.00 78 THR A CA 1
ATOM 622 C C . THR A 1 78 ? 5.436 -9.325 -10.521 1.00 96.00 78 THR A C 1
ATOM 624 O O . THR A 1 78 ? 5.734 -10.458 -10.145 1.00 96.00 78 THR A O 1
ATOM 627 N N . TRP A 1 79 ? 5.711 -8.243 -9.803 1.00 94.75 79 TRP A N 1
ATOM 628 C CA . TRP A 1 79 ? 6.307 -8.303 -8.472 1.00 94.75 79 TRP A CA 1
ATOM 629 C C . TRP A 1 79 ? 5.752 -7.201 -7.578 1.00 94.75 79 TRP A C 1
ATOM 631 O O . TRP A 1 79 ? 5.284 -6.165 -8.050 1.00 94.75 79 TRP A O 1
ATOM 641 N N . LEU A 1 80 ? 5.801 -7.431 -6.269 1.00 94.75 80 LEU A N 1
ATOM 642 C CA . LEU A 1 80 ? 5.423 -6.425 -5.287 1.00 94.75 80 LEU A CA 1
ATOM 643 C C . LEU A 1 80 ? 6.580 -5.453 -5.061 1.00 94.75 80 LEU A C 1
ATOM 645 O O . LEU A 1 80 ? 7.743 -5.850 -4.976 1.00 94.75 80 LEU A O 1
ATOM 649 N N . GLN A 1 81 ? 6.240 -4.177 -4.927 1.00 92.75 81 GLN A N 1
ATOM 650 C CA . GLN A 1 81 ? 7.132 -3.172 -4.360 1.00 92.75 81 GLN A CA 1
ATOM 651 C C . GLN A 1 81 ? 7.169 -3.329 -2.832 1.00 92.75 81 GLN A C 1
ATOM 653 O O . GLN A 1 81 ? 6.273 -3.967 -2.270 1.00 92.75 81 GLN A O 1
ATOM 658 N N . PRO A 1 82 ? 8.147 -2.739 -2.118 1.00 93.75 82 PRO A N 1
ATOM 659 C CA . PRO A 1 82 ? 8.228 -2.846 -0.659 1.00 93.75 82 PRO A CA 1
ATOM 660 C C . PRO A 1 82 ? 6.903 -2.621 0.105 1.00 93.75 82 PRO A C 1
ATOM 662 O O . PRO A 1 82 ? 6.577 -3.461 0.943 1.00 93.75 82 PRO A O 1
ATOM 665 N N . PRO A 1 83 ? 6.074 -1.596 -0.186 1.00 92.81 83 PRO A N 1
ATOM 666 C CA . PRO A 1 83 ? 4.773 -1.445 0.478 1.00 92.81 83 PRO A CA 1
ATOM 667 C C . PRO A 1 83 ? 3.746 -2.512 0.065 1.00 92.81 83 PRO A C 1
ATOM 669 O O . PRO A 1 83 ? 2.891 -2.875 0.865 1.00 92.81 83 PRO A O 1
ATOM 672 N N . GLY A 1 84 ? 3.846 -3.096 -1.133 1.00 94.00 84 GLY A N 1
ATOM 673 C CA . GLY A 1 84 ? 3.030 -4.248 -1.529 1.00 94.00 84 GLY A CA 1
ATOM 674 C C . GLY A 1 84 ? 3.255 -5.463 -0.623 1.00 94.00 84 GLY A C 1
ATOM 675 O O . GLY A 1 84 ? 2.299 -6.142 -0.247 1.00 94.00 84 GLY A O 1
ATOM 676 N N . TYR A 1 85 ? 4.499 -5.704 -0.197 1.00 95.69 85 TYR A N 1
ATOM 677 C CA . TYR A 1 85 ? 4.797 -6.765 0.770 1.00 95.69 85 TYR A CA 1
ATOM 678 C C . TYR A 1 85 ? 4.219 -6.485 2.165 1.00 95.69 85 TYR A C 1
ATOM 680 O O . TYR A 1 85 ? 3.863 -7.432 2.860 1.00 95.69 85 TYR A O 1
ATOM 688 N N . VAL A 1 86 ? 4.045 -5.220 2.564 1.00 94.56 86 VAL A N 1
ATOM 689 C CA . VAL A 1 86 ? 3.353 -4.863 3.819 1.00 94.56 86 VAL A CA 1
ATOM 690 C C . VAL A 1 86 ? 1.892 -5.299 3.779 1.00 94.56 86 VAL A C 1
ATOM 692 O O . VAL A 1 86 ? 1.425 -5.966 4.701 1.00 94.56 86 VAL A O 1
ATOM 695 N N . HIS A 1 87 ? 1.194 -5.009 2.679 1.00 94.06 87 HIS A N 1
ATOM 696 C CA . HIS A 1 87 ? -0.181 -5.477 2.471 1.00 94.06 87 HIS A CA 1
ATOM 697 C C . HIS A 1 87 ? -0.261 -7.004 2.462 1.00 94.06 87 HIS A C 1
ATOM 699 O O . HIS A 1 87 ? -1.169 -7.570 3.063 1.00 94.06 87 HIS A O 1
ATOM 705 N N . GLN A 1 88 ? 0.712 -7.687 1.847 1.00 95.75 88 GLN A N 1
ATOM 706 C CA . GLN A 1 88 ? 0.787 -9.149 1.895 1.00 95.75 88 GLN A CA 1
ATOM 707 C C . GLN A 1 88 ? 0.964 -9.673 3.329 1.00 95.75 88 GLN A C 1
ATOM 709 O O . GLN A 1 88 ? 0.317 -10.656 3.686 1.00 95.75 88 GLN A O 1
ATOM 714 N N . MET A 1 89 ? 1.825 -9.049 4.141 1.00 95.56 89 MET A N 1
ATOM 715 C CA . MET A 1 89 ? 2.011 -9.436 5.543 1.00 95.56 89 MET A CA 1
ATOM 716 C C . MET A 1 89 ? 0.706 -9.280 6.322 1.00 95.56 89 MET A C 1
ATOM 718 O O . MET A 1 89 ? 0.228 -10.262 6.878 1.00 95.56 89 MET A O 1
ATOM 722 N N . ILE A 1 90 ? 0.081 -8.101 6.268 1.00 92.19 90 ILE A N 1
ATOM 723 C CA . ILE A 1 90 ? -1.179 -7.826 6.971 1.00 92.19 90 ILE A CA 1
ATOM 724 C C . ILE A 1 90 ? -2.288 -8.766 6.504 1.00 92.19 90 ILE A C 1
ATOM 726 O O . ILE A 1 90 ? -2.978 -9.344 7.332 1.00 92.19 90 ILE A O 1
ATOM 730 N N . SER A 1 91 ? -2.432 -8.988 5.196 1.00 92.56 91 SER A N 1
ATOM 731 C CA . SER A 1 91 ? -3.438 -9.911 4.660 1.00 92.56 91 SER A CA 1
ATOM 732 C C . SER A 1 91 ? -3.256 -11.344 5.166 1.00 92.56 91 SER A C 1
ATOM 734 O O . SER A 1 91 ? -4.243 -12.062 5.302 1.00 92.56 91 SER A O 1
ATOM 736 N N . ARG A 1 92 ? -2.017 -11.777 5.432 1.00 94.31 92 ARG A N 1
ATOM 737 C CA . ARG A 1 92 ? -1.716 -13.117 5.959 1.00 94.31 92 ARG A CA 1
ATOM 738 C C . ARG A 1 92 ? -1.866 -13.219 7.473 1.00 94.31 92 ARG A C 1
ATOM 740 O O . ARG A 1 92 ? -2.045 -14.323 7.972 1.00 94.31 92 ARG A O 1
ATOM 747 N N . THR A 1 93 ? -1.754 -12.104 8.188 1.00 90.50 93 THR A N 1
ATOM 748 C CA . THR A 1 93 ? -1.795 -12.055 9.657 1.00 90.50 93 THR A CA 1
ATOM 749 C C . THR A 1 93 ? -3.025 -11.329 10.195 1.00 90.50 93 THR A C 1
ATOM 751 O O . THR A 1 93 ? -3.054 -10.991 11.375 1.00 90.50 93 THR A O 1
ATOM 754 N N . TRP A 1 94 ? -4.010 -11.039 9.342 1.00 85.06 94 TRP A N 1
ATOM 755 C CA . TRP A 1 94 ? -5.209 -10.302 9.723 1.00 85.06 94 TRP A CA 1
ATOM 756 C C . TRP A 1 94 ? -5.974 -11.026 10.835 1.00 85.06 94 TRP A C 1
ATOM 758 O O . TRP A 1 94 ? -6.131 -12.248 10.799 1.00 85.06 94 TRP A O 1
ATOM 768 N N . ALA A 1 95 ? -6.480 -10.250 11.790 1.00 82.31 95 ALA A N 1
ATOM 769 C CA . ALA A 1 95 ? -7.375 -10.702 12.843 1.00 82.31 95 ALA A CA 1
ATOM 770 C C . ALA A 1 95 ? -8.491 -9.668 13.025 1.00 82.31 95 ALA A C 1
ATOM 772 O O . ALA A 1 95 ? -8.241 -8.469 12.927 1.00 82.31 95 ALA A O 1
ATOM 773 N N . ASP A 1 96 ? -9.707 -10.130 13.323 1.00 73.50 96 ASP A N 1
ATOM 774 C CA . ASP A 1 96 ? -10.880 -9.253 13.465 1.00 73.50 96 ASP A CA 1
ATOM 775 C C . ASP A 1 96 ? -10.790 -8.313 14.676 1.00 73.50 96 ASP A C 1
ATOM 777 O O . ASP A 1 96 ? -11.449 -7.274 14.710 1.00 73.50 96 ASP A O 1
ATOM 781 N N . TYR A 1 97 ? -9.956 -8.663 15.660 1.00 66.75 97 TYR A N 1
ATOM 782 C CA . TYR A 1 97 ? -9.742 -7.882 16.871 1.00 66.75 97 TYR A CA 1
ATOM 783 C C . TYR A 1 97 ? -8.246 -7.767 17.173 1.00 66.75 97 TYR A C 1
ATOM 785 O O . TYR A 1 97 ? -7.538 -8.772 17.268 1.00 66.75 97 TYR A O 1
ATOM 793 N N . GLY A 1 98 ? -7.772 -6.530 17.336 1.00 68.06 98 GLY A N 1
ATOM 794 C CA . GLY A 1 98 ? -6.429 -6.239 17.832 1.00 68.06 98 GLY A CA 1
ATOM 795 C C . GLY A 1 98 ? -6.330 -6.443 19.345 1.00 68.06 98 GLY A C 1
ATOM 796 O O . GLY A 1 98 ? -7.312 -6.297 20.074 1.00 68.06 98 GLY A O 1
ATOM 797 N N . VAL A 1 99 ? -5.133 -6.771 19.833 1.00 73.88 99 VAL A N 1
ATOM 798 C CA . VAL A 1 99 ? -4.859 -6.804 21.275 1.00 73.88 99 VAL A CA 1
ATOM 799 C C . VAL A 1 99 ? -4.734 -5.367 21.771 1.00 73.88 99 VAL A C 1
ATOM 801 O O . VAL A 1 99 ? -3.881 -4.621 21.291 1.00 73.88 99 VAL A O 1
ATOM 804 N N . GLN A 1 100 ? -5.559 -4.982 22.743 1.00 70.88 100 GLN A N 1
ATOM 805 C CA . GLN A 1 100 ? -5.383 -3.713 23.438 1.00 70.88 100 GLN A CA 1
ATOM 806 C C . GLN A 1 100 ? -4.113 -3.799 24.290 1.00 70.88 100 GLN A C 1
ATOM 808 O O . GLN A 1 100 ? -4.011 -4.630 25.191 1.00 70.88 100 GLN A O 1
ATOM 813 N N . LEU A 1 101 ? -3.120 -2.974 23.963 1.00 68.31 101 LEU A N 1
ATOM 814 C CA . LEU A 1 101 ? -1.884 -2.888 24.728 1.00 68.31 101 LEU A CA 1
ATOM 815 C C . LEU A 1 101 ? -2.058 -1.823 25.812 1.00 68.31 101 LEU A C 1
ATOM 817 O O . LEU A 1 101 ? -2.076 -0.629 25.511 1.00 68.31 101 LEU A O 1
ATOM 821 N N . ASP A 1 102 ? -2.179 -2.260 27.064 1.00 72.31 102 ASP A N 1
ATOM 822 C CA . ASP A 1 102 ? -2.143 -1.379 28.230 1.00 72.31 102 ASP A CA 1
ATOM 823 C C . ASP A 1 102 ? -0.693 -0.934 28.466 1.00 72.31 102 ASP A C 1
ATOM 825 O O . ASP A 1 102 ? 0.041 -1.500 29.278 1.00 72.31 102 ASP A O 1
ATOM 829 N N . TRP A 1 103 ? -0.238 0.056 27.701 1.00 55.38 103 TRP A N 1
ATOM 830 C CA . TRP A 1 103 ? 1.008 0.746 28.014 1.00 55.38 103 TRP A CA 1
ATOM 831 C C . TRP A 1 103 ? 0.753 1.677 29.205 1.00 55.38 103 TRP A C 1
ATOM 833 O O . TRP A 1 103 ? 0.084 2.702 29.059 1.00 55.38 103 TRP A O 1
ATOM 843 N N . ALA A 1 104 ? 1.236 1.259 30.378 1.00 44.25 104 ALA A N 1
ATOM 844 C CA . ALA A 1 104 ? 1.307 2.067 31.596 1.00 44.25 104 ALA A CA 1
ATOM 845 C C . ALA A 1 104 ? 2.371 3.170 31.492 1.00 44.25 104 ALA A C 1
ATOM 847 O O . ALA A 1 104 ? 3.431 2.913 30.873 1.00 44.25 104 ALA A O 1
#

Radius of gyration: 16.64 Å; Cα contacts (8 Å, |Δi|>4): 118; chains: 1; bounding box: 34×43×52 Å

pLDDT: mean 84.34, std 12.24, range [41.25, 97.06]

Organism: NCBI:txid73025

Secondary structure (DSSP, 8-state):
---SS------EEEEEE--S--SHHHHHHHHHHHHHHHTPPTTTGGGEEEEEESSSEEETT--SS----SEEEETTEEEE-HHHHHHHHHHHH--SS-------